Protein AF-I3WKD1-F1 (afdb_monomer)

Organism: NCBI:txid484020

Foldseek 3Di:
DDDPVVVVVVVVVVVVVVVVVVVVVCVVVVLVVVLVVLVVVLQVQLQVQLLCVVVVPDPDNSVVRSQVSQVVSQKHWPDWDDDPQKIKTWIWHQGPDPVGGIDIDIDIDGDDPPD

Secondary structure (DSSP, 8-state):
----TTHHHHHHHHHHHHHHHHHHHHHHHHHHHHHHHHHHHHHHHHHHHHHHHHHTT-SS-HHHHHHHHHHHTT-EEEEEEEETTEEEEEEEEEEEETTEEEEEEEEEE------

pLDDT: mean 75.61, std 10.07, range [43.72, 95.56]

Structure (mmCIF, N/CA/C/O backbone):
data_AF-I3WKD1-F1
#
_entry.id   AF-I3WKD1-F1
#
loop_
_atom_site.group_PDB
_atom_site.id
_atom_site.type_symbol
_atom_site.label_atom_id
_atom_site.label_alt_id
_atom_site.label_comp_id
_atom_site.label_asym_id
_atom_site.label_entity_id
_atom_site.label_seq_id
_atom_site.pdbx_PDB_ins_code
_atom_site.Cartn_x
_atom_site.Cartn_y
_atom_site.Cartn_z
_atom_site.occupancy
_atom_site.B_iso_or_equiv
_atom_site.auth_seq_id
_atom_site.auth_comp_id
_atom_site.auth_asym_id
_atom_site.auth_atom_id
_atom_site.pdbx_PDB_model_num
ATOM 1 N N . MET A 1 1 ? -36.469 12.029 49.664 1.00 43.72 1 MET A N 1
ATOM 2 C CA . MET A 1 1 ? -35.006 11.960 49.477 1.00 43.72 1 MET A CA 1
ATOM 3 C C . MET A 1 1 ? -34.733 10.705 48.665 1.00 43.72 1 MET A C 1
ATOM 5 O O . MET A 1 1 ? -34.753 9.620 49.218 1.00 43.72 1 MET A O 1
ATOM 9 N N . GLN A 1 2 ? -34.715 10.840 47.338 1.00 54.97 2 GLN A N 1
ATOM 10 C CA . GLN A 1 2 ? -34.576 9.718 46.403 1.00 54.97 2 GLN A CA 1
ATOM 11 C C . GLN A 1 2 ? -33.104 9.607 46.006 1.00 54.97 2 GLN A C 1
ATOM 13 O O . GLN A 1 2 ? -32.453 10.627 45.808 1.00 54.97 2 GLN A O 1
ATOM 18 N N . SER A 1 3 ? -32.603 8.376 45.980 1.00 52.50 3 SER A N 1
ATOM 19 C CA . SER A 1 3 ? -31.211 8.003 45.743 1.00 52.50 3 SER A CA 1
ATOM 20 C C . SER A 1 3 ? -30.616 8.648 44.488 1.00 52.50 3 SER A C 1
ATOM 22 O O . SER A 1 3 ? -30.893 8.214 43.375 1.00 52.50 3 SER A O 1
ATOM 24 N N . ASP A 1 4 ? -29.718 9.613 44.686 1.00 55.00 4 ASP A N 1
ATOM 25 C CA . ASP A 1 4 ? -28.771 10.091 43.664 1.00 55.00 4 ASP A CA 1
ATOM 26 C C . ASP A 1 4 ? -27.511 9.200 43.576 1.00 55.00 4 ASP A C 1
ATOM 28 O O . ASP A 1 4 ? -26.621 9.412 42.756 1.00 55.00 4 ASP A O 1
ATOM 32 N N . GLU A 1 5 ? -27.446 8.142 44.390 1.00 56.66 5 GLU A N 1
ATOM 33 C CA . GLU A 1 5 ? -26.268 7.275 44.549 1.00 56.66 5 GLU A CA 1
ATOM 34 C C . GLU A 1 5 ? -25.978 6.377 43.327 1.00 56.66 5 GLU A C 1
ATOM 36 O O . GLU A 1 5 ? -24.920 5.759 43.234 1.00 56.66 5 GLU A O 1
ATOM 41 N N . GLY A 1 6 ? -26.896 6.343 42.354 1.00 55.88 6 GLY A N 1
ATOM 42 C CA . GLY A 1 6 ? -26.707 5.688 41.055 1.00 55.88 6 GLY A CA 1
ATOM 43 C C . GLY A 1 6 ? -26.482 6.643 39.875 1.00 55.88 6 GLY A C 1
ATOM 44 O O . GLY A 1 6 ? -26.042 6.197 38.819 1.00 55.88 6 GLY A O 1
ATOM 45 N N . SER A 1 7 ? -26.769 7.943 40.017 1.00 60.59 7 SER A N 1
ATOM 46 C CA . SER A 1 7 ? -26.741 8.901 38.897 1.00 60.59 7 SER A CA 1
ATOM 47 C C . SER A 1 7 ? -25.308 9.232 38.472 1.00 60.59 7 SER A C 1
ATOM 49 O O . SER A 1 7 ? -24.965 9.168 37.289 1.00 60.59 7 SER A O 1
ATOM 51 N N . GLY A 1 8 ? -24.429 9.483 39.449 1.00 67.00 8 GLY A N 1
ATOM 52 C CA . GLY A 1 8 ? -23.020 9.792 39.190 1.00 67.00 8 GLY A CA 1
ATOM 53 C C . GLY A 1 8 ? -22.254 8.630 38.552 1.00 67.00 8 GLY A C 1
ATOM 54 O O . GLY A 1 8 ? -21.482 8.828 37.616 1.00 67.00 8 GLY A O 1
ATOM 55 N N . THR A 1 9 ? -22.501 7.398 38.999 1.00 78.06 9 THR A N 1
ATOM 56 C CA . THR A 1 9 ? -21.873 6.191 38.443 1.00 78.06 9 THR A CA 1
ATOM 57 C C . THR A 1 9 ? -22.408 5.853 37.055 1.00 78.06 9 THR A C 1
ATOM 59 O O . THR A 1 9 ? -21.607 5.570 36.167 1.00 78.06 9 THR A O 1
ATOM 62 N N . MET A 1 10 ? -23.721 5.955 36.822 1.00 81.38 10 MET A N 1
ATOM 63 C CA . MET A 1 10 ? -24.311 5.786 35.484 1.00 81.38 10 MET A CA 1
ATOM 64 C C . MET A 1 10 ? -23.751 6.809 34.487 1.00 81.38 10 MET A C 1
ATOM 66 O O . MET A 1 10 ? -23.362 6.435 33.380 1.00 81.38 10 MET A O 1
ATOM 70 N N . ALA A 1 11 ? -23.642 8.081 34.887 1.00 83.81 11 ALA A N 1
ATOM 71 C CA . ALA A 1 11 ? -23.069 9.134 34.052 1.00 83.81 11 ALA A CA 1
ATOM 72 C C . ALA A 1 11 ? -21.591 8.863 33.720 1.00 83.81 11 ALA A C 1
ATOM 74 O O . ALA A 1 11 ? -21.192 8.959 32.559 1.00 83.81 11 ALA A O 1
ATOM 75 N N . CYS A 1 12 ? -20.789 8.448 34.706 1.00 87.12 12 CYS A N 1
ATOM 76 C CA . CYS A 1 12 ? -19.396 8.056 34.485 1.00 87.12 12 CYS A CA 1
ATOM 77 C C . CYS A 1 12 ? -19.273 6.872 33.518 1.00 87.12 12 CYS A C 1
ATOM 79 O O . CYS A 1 12 ? -18.476 6.927 32.583 1.00 87.12 12 CYS A O 1
ATOM 81 N N . VAL A 1 13 ? -20.078 5.819 33.698 1.00 90.69 13 VAL A N 1
ATOM 82 C CA . VAL A 1 13 ? -20.073 4.652 32.801 1.00 90.69 13 VAL A CA 1
ATOM 83 C C . VAL A 1 13 ? -20.454 5.063 31.380 1.00 90.69 13 VAL A C 1
ATOM 85 O O . VAL A 1 13 ? -19.798 4.641 30.429 1.00 90.69 13 VAL A O 1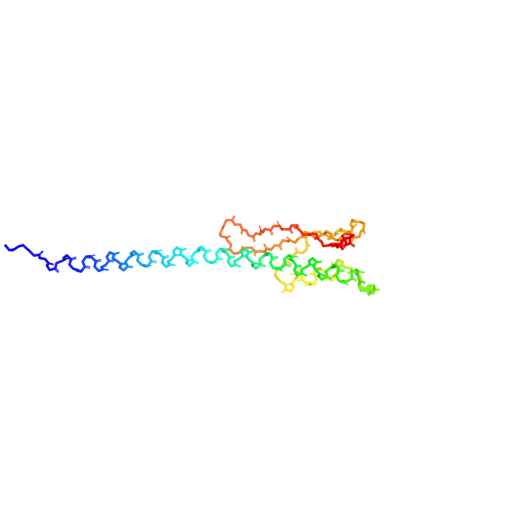
ATOM 88 N N . MET A 1 14 ? -21.458 5.929 31.219 1.00 90.00 14 MET A N 1
ATOM 89 C CA . MET A 1 14 ? -21.889 6.405 29.906 1.00 90.00 14 MET A CA 1
ATOM 90 C C . MET A 1 14 ? -20.802 7.235 29.207 1.00 90.00 14 MET A C 1
ATOM 92 O O . MET A 1 14 ? -20.560 7.044 28.016 1.00 90.00 14 MET A O 1
ATOM 96 N N . LEU A 1 15 ? -20.101 8.105 29.941 1.00 93.19 15 LEU A N 1
ATOM 97 C CA . LEU A 1 15 ? -18.979 8.885 29.411 1.00 93.19 15 LEU A CA 1
ATOM 98 C C . LEU A 1 15 ? -17.797 7.998 29.009 1.00 93.19 15 LEU A C 1
ATOM 100 O O . LEU A 1 15 ? -17.231 8.195 27.935 1.00 93.19 15 LEU A O 1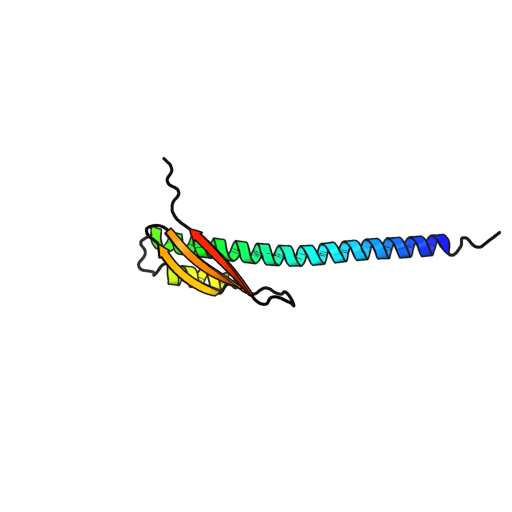
ATOM 104 N N . ILE A 1 16 ? -17.447 7.003 29.828 1.00 94.19 16 ILE A N 1
ATOM 105 C CA . ILE A 1 16 ? -16.385 6.041 29.504 1.00 94.19 16 ILE A CA 1
ATOM 106 C C . ILE A 1 16 ? -16.767 5.237 28.258 1.00 94.19 16 ILE A C 1
ATOM 108 O O . ILE A 1 16 ? -15.943 5.081 27.360 1.00 94.19 16 ILE A O 1
ATOM 112 N N . ALA A 1 17 ? -18.015 4.771 28.165 1.00 92.94 17 ALA A N 1
ATOM 113 C CA . ALA A 1 17 ? -18.509 4.047 26.998 1.00 92.94 17 ALA A CA 1
ATOM 114 C C . ALA A 1 17 ? -18.468 4.912 25.726 1.00 92.94 17 ALA A C 1
ATOM 116 O O . ALA A 1 17 ? -18.019 4.442 24.682 1.00 92.94 17 ALA A O 1
ATOM 117 N N . LEU A 1 18 ? -18.865 6.186 25.816 1.00 95.56 18 LEU A N 1
ATOM 118 C CA . LEU A 1 18 ? -18.762 7.157 24.722 1.00 95.56 18 LEU A CA 1
ATOM 119 C C . LEU A 1 18 ? -17.309 7.396 24.299 1.00 95.56 18 LEU A C 1
ATOM 121 O O . LEU A 1 18 ? -17.001 7.335 23.111 1.00 95.56 18 LEU A O 1
ATOM 125 N N . ALA A 1 19 ? -16.407 7.629 25.253 1.00 95.19 19 ALA A N 1
ATOM 126 C CA . ALA A 1 19 ? -14.989 7.827 24.970 1.00 95.19 19 ALA A CA 1
ATOM 127 C C . ALA A 1 19 ? -14.368 6.583 24.315 1.00 95.19 19 ALA A C 1
ATOM 129 O O . ALA A 1 19 ? -13.668 6.700 23.310 1.00 95.19 19 ALA A O 1
ATOM 130 N N . ALA A 1 20 ? -14.674 5.388 24.827 1.00 94.25 20 ALA A N 1
ATOM 131 C CA . ALA A 1 20 ? -14.227 4.126 24.248 1.00 94.25 20 ALA A CA 1
ATOM 132 C C . ALA A 1 20 ? -14.770 3.925 22.825 1.00 94.25 20 ALA A C 1
ATOM 134 O O . ALA A 1 20 ? -14.014 3.537 21.934 1.00 94.25 20 ALA A O 1
ATOM 135 N N . ALA A 1 21 ? -16.046 4.244 22.584 1.00 94.38 21 ALA A N 1
ATOM 136 C CA . ALA A 1 21 ? -16.646 4.185 21.255 1.00 94.38 21 ALA A CA 1
ATOM 137 C C . ALA A 1 21 ? -15.949 5.147 20.280 1.00 94.38 21 ALA A C 1
ATOM 139 O O . ALA A 1 21 ? -15.582 4.744 19.177 1.00 94.38 21 ALA A O 1
ATOM 140 N N . LEU A 1 22 ? -15.684 6.389 20.695 1.00 94.19 22 LEU A N 1
ATOM 141 C CA . LEU A 1 22 ? -14.952 7.359 19.879 1.00 94.19 22 LEU A CA 1
ATOM 142 C C . LEU A 1 22 ? -13.536 6.866 19.554 1.00 94.19 22 LEU A C 1
ATOM 144 O O . LEU A 1 22 ? -13.156 6.851 18.384 1.00 94.19 22 LEU A O 1
ATOM 148 N N . ILE A 1 23 ? -12.782 6.377 20.541 1.00 92.31 23 ILE A N 1
ATOM 149 C CA . ILE A 1 23 ? -11.436 5.825 20.319 1.00 92.31 23 ILE A CA 1
ATOM 150 C C . ILE A 1 23 ? -11.488 4.649 19.338 1.00 92.31 23 ILE A C 1
ATOM 152 O O . ILE A 1 23 ? -10.692 4.600 18.402 1.00 92.31 23 ILE A O 1
ATOM 156 N N . ALA A 1 24 ? -12.448 3.735 19.497 1.00 88.69 24 ALA A N 1
ATOM 157 C CA . ALA A 1 24 ? -12.620 2.599 18.597 1.00 88.69 24 ALA A CA 1
ATOM 158 C C . ALA A 1 24 ? -12.936 3.043 17.159 1.00 88.69 24 ALA A C 1
ATOM 160 O O . ALA A 1 24 ? -12.365 2.501 16.209 1.00 88.69 24 ALA A O 1
ATOM 161 N N . THR A 1 25 ? -13.790 4.057 16.975 1.00 89.56 25 THR A N 1
ATOM 162 C CA . THR A 1 25 ? -14.088 4.601 15.639 1.00 89.56 25 THR A CA 1
ATOM 163 C C . THR A 1 25 ? -12.859 5.240 14.997 1.00 89.56 25 THR A C 1
ATOM 165 O O . THR A 1 25 ? -12.545 4.931 13.849 1.00 89.56 25 THR A O 1
ATOM 168 N N . VAL A 1 26 ? -12.107 6.055 15.743 1.00 89.62 26 VAL A N 1
ATOM 169 C CA . VAL A 1 26 ? -10.876 6.692 15.255 1.00 89.62 26 VAL A CA 1
ATOM 170 C C . VAL A 1 26 ? -9.816 5.646 14.925 1.00 89.62 26 VAL A C 1
ATOM 172 O O . VAL A 1 26 ? -9.190 5.739 13.875 1.00 89.62 26 VAL A O 1
ATOM 175 N N . ALA A 1 27 ? -9.644 4.618 15.758 1.00 84.06 27 ALA A N 1
ATOM 176 C CA . ALA A 1 27 ? -8.711 3.524 15.495 1.00 84.06 27 ALA A CA 1
ATOM 177 C C . ALA A 1 27 ? -9.093 2.735 14.232 1.00 84.06 27 ALA A C 1
ATOM 179 O O . ALA A 1 27 ? -8.229 2.407 13.421 1.00 84.06 27 ALA A O 1
ATOM 180 N N . SER A 1 28 ? -10.389 2.487 14.027 1.00 79.88 28 SER A N 1
ATOM 181 C CA . SER A 1 28 ? -10.904 1.780 12.848 1.00 79.88 28 SER A CA 1
ATOM 182 C C . SER A 1 28 ? -10.680 2.583 11.562 1.00 79.88 28 SER A C 1
ATOM 184 O O . SER A 1 28 ? -10.155 2.062 10.576 1.00 79.88 28 SER A O 1
ATOM 186 N N . VAL A 1 29 ? -11.026 3.875 11.580 1.00 82.06 29 VAL A N 1
ATOM 187 C CA . VAL A 1 29 ? -10.806 4.786 10.447 1.00 82.06 29 VAL A CA 1
ATOM 188 C C . VAL A 1 29 ? -9.310 4.987 10.202 1.00 82.06 29 VAL A C 1
ATOM 190 O O . VAL A 1 29 ? -8.863 4.939 9.059 1.00 82.06 29 VAL A O 1
ATOM 193 N N . GLY A 1 30 ? -8.524 5.137 11.268 1.00 77.50 30 GLY A N 1
ATOM 194 C CA . GLY A 1 30 ? -7.071 5.246 11.218 1.00 77.50 30 GLY A CA 1
ATOM 195 C C . GLY A 1 30 ? -6.438 4.032 10.546 1.00 77.50 30 GLY A C 1
ATOM 196 O O . GLY A 1 30 ? -5.703 4.193 9.579 1.00 77.50 30 GLY A O 1
ATOM 197 N N . GLY A 1 31 ? -6.788 2.814 10.966 1.00 76.62 31 GLY A N 1
ATOM 198 C CA . GLY A 1 31 ? -6.296 1.582 10.341 1.00 76.62 31 GLY A CA 1
ATOM 199 C C . GLY A 1 31 ? -6.605 1.507 8.841 1.00 76.62 31 GLY A C 1
ATOM 200 O O . GLY A 1 31 ? -5.732 1.159 8.043 1.00 76.62 31 GLY A O 1
ATOM 201 N N . ALA A 1 32 ? -7.812 1.914 8.436 1.00 72.81 32 ALA A N 1
ATOM 202 C CA . ALA A 1 32 ? -8.200 1.964 7.027 1.00 72.81 32 ALA A CA 1
ATOM 203 C C . ALA A 1 32 ? -7.408 3.019 6.230 1.00 72.81 32 ALA A C 1
ATOM 205 O O . ALA A 1 32 ? -6.977 2.753 5.104 1.00 72.81 32 ALA A O 1
ATOM 206 N N . LEU A 1 33 ? -7.184 4.203 6.810 1.00 76.12 33 LEU A N 1
ATOM 207 C CA . LEU A 1 33 ? -6.402 5.274 6.189 1.00 76.12 33 LEU A CA 1
ATOM 208 C C . LEU A 1 33 ? -4.921 4.908 6.067 1.00 76.12 33 LEU A C 1
ATOM 210 O O . LEU A 1 33 ? -4.338 5.152 5.014 1.00 76.12 33 LEU A O 1
ATOM 214 N N . LEU A 1 34 ? -4.334 4.270 7.085 1.00 76.69 34 LEU A N 1
ATOM 215 C CA . LEU A 1 34 ? -2.956 3.775 7.030 1.00 76.69 34 LEU A CA 1
ATOM 216 C C . LEU A 1 34 ? -2.775 2.701 5.947 1.00 76.69 34 LEU A C 1
ATOM 218 O O . LEU A 1 34 ? -1.759 2.690 5.256 1.00 76.69 34 LEU A O 1
ATOM 222 N N . CYS A 1 35 ? -3.757 1.817 5.754 1.00 69.69 35 CYS A N 1
ATOM 223 C CA . CYS A 1 35 ? -3.706 0.839 4.664 1.00 69.69 35 CYS A CA 1
ATOM 224 C C . CYS A 1 35 ? -3.754 1.521 3.290 1.00 69.69 35 CYS A C 1
ATOM 226 O O . CYS A 1 35 ? -2.987 1.173 2.394 1.00 69.69 35 CYS A O 1
ATOM 228 N N . ARG A 1 36 ? -4.625 2.526 3.124 1.00 70.88 36 ARG A N 1
ATOM 229 C CA . ARG A 1 36 ? -4.712 3.288 1.870 1.00 70.88 36 ARG A CA 1
ATOM 230 C C . ARG A 1 36 ? -3.460 4.109 1.589 1.00 70.88 36 ARG A C 1
ATOM 232 O O . ARG A 1 36 ? -3.027 4.147 0.440 1.00 70.88 36 ARG A O 1
ATOM 239 N N . SER A 1 37 ? -2.886 4.758 2.601 1.00 73.88 37 SER A N 1
ATOM 240 C CA . SER A 1 37 ? -1.672 5.555 2.420 1.00 73.88 37 SER A CA 1
ATOM 241 C C . SER A 1 37 ? -0.488 4.674 2.035 1.00 73.88 37 SER A C 1
ATOM 243 O O . SER A 1 37 ? 0.221 5.017 1.096 1.00 73.88 37 SER A O 1
ATOM 245 N N . ARG A 1 38 ? -0.339 3.495 2.656 1.00 75.00 38 ARG A N 1
ATOM 246 C CA . ARG A 1 38 ? 0.680 2.510 2.261 1.00 75.00 38 ARG A CA 1
ATOM 247 C C . ARG A 1 38 ? 0.525 2.064 0.813 1.00 75.00 38 ARG A C 1
ATOM 249 O O . ARG A 1 38 ? 1.508 2.069 0.083 1.00 75.00 38 ARG A O 1
ATOM 256 N N . ALA A 1 39 ? -0.697 1.745 0.383 1.00 69.88 39 ALA A N 1
ATOM 257 C CA . ALA A 1 39 ? -0.945 1.345 -1.000 1.00 69.88 39 ALA A CA 1
ATOM 258 C C . ALA A 1 39 ? -0.586 2.450 -2.005 1.00 69.88 39 ALA A C 1
ATOM 260 O O . ALA A 1 39 ? 0.023 2.173 -3.037 1.00 69.88 39 ALA A O 1
ATOM 261 N N . ARG A 1 40 ? -0.906 3.706 -1.668 1.00 72.56 40 ARG A N 1
ATOM 262 C CA . ARG A 1 40 ? -0.549 4.874 -2.479 1.00 72.56 40 ARG A CA 1
ATOM 263 C C . ARG A 1 40 ? 0.970 5.053 -2.566 1.00 72.56 40 ARG A C 1
ATOM 265 O O . ARG A 1 40 ? 1.510 5.130 -3.663 1.00 72.56 40 ARG A O 1
ATOM 272 N N . SER A 1 41 ? 1.659 5.050 -1.424 1.00 77.56 41 SER A N 1
ATOM 273 C CA . SER A 1 41 ? 3.116 5.206 -1.364 1.00 77.56 41 SER A CA 1
ATOM 274 C C . SER A 1 41 ? 3.857 4.092 -2.109 1.00 77.56 41 SER A C 1
ATOM 276 O O . SER A 1 41 ? 4.828 4.376 -2.805 1.00 77.56 41 SER A O 1
ATOM 278 N N . ALA A 1 42 ? 3.373 2.848 -2.027 1.00 73.94 42 ALA A N 1
ATOM 279 C CA . ALA A 1 42 ? 3.920 1.710 -2.764 1.00 73.94 42 ALA A CA 1
ATOM 280 C C . ALA A 1 42 ? 3.802 1.889 -4.287 1.00 73.94 42 ALA A C 1
ATOM 282 O O . ALA A 1 42 ? 4.755 1.635 -5.032 1.00 73.94 42 ALA A O 1
ATOM 283 N N . ALA A 1 43 ? 2.641 2.356 -4.757 1.00 72.62 43 ALA A N 1
ATOM 284 C CA . ALA A 1 43 ? 2.408 2.622 -6.172 1.00 72.62 43 ALA A CA 1
ATOM 285 C C . ALA A 1 43 ? 3.305 3.745 -6.705 1.00 72.62 43 ALA A C 1
ATOM 287 O O . ALA A 1 43 ? 3.892 3.603 -7.779 1.00 72.62 43 ALA A O 1
ATOM 288 N N . ASP A 1 44 ? 3.464 4.822 -5.938 1.00 77.69 44 ASP A N 1
ATOM 289 C CA . ASP A 1 44 ? 4.284 5.964 -6.340 1.00 77.69 44 ASP A CA 1
ATOM 290 C C . ASP A 1 44 ? 5.787 5.612 -6.346 1.00 77.69 44 ASP A C 1
ATOM 292 O O . ASP A 1 44 ? 6.491 5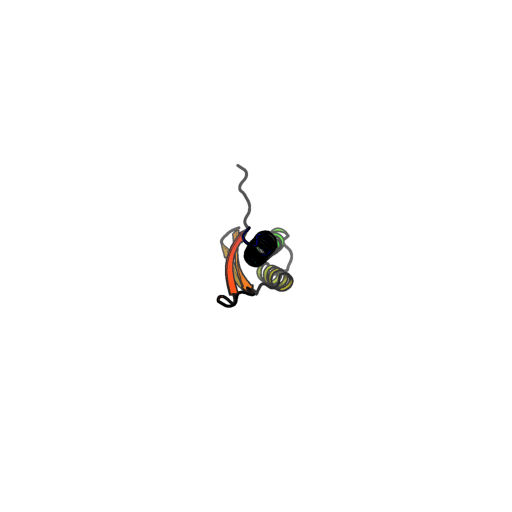.945 -7.301 1.00 77.69 44 ASP A O 1
ATOM 296 N N . ALA A 1 45 ? 6.276 4.848 -5.360 1.00 76.62 45 ALA A N 1
ATOM 297 C CA . ALA A 1 45 ? 7.657 4.348 -5.333 1.00 76.62 45 ALA A CA 1
ATOM 298 C C . ALA A 1 45 ? 7.961 3.398 -6.507 1.00 76.62 45 ALA A C 1
ATOM 300 O O . ALA A 1 45 ? 9.036 3.451 -7.116 1.00 76.62 45 ALA A O 1
ATOM 301 N N . THR A 1 46 ? 6.993 2.554 -6.870 1.00 73.88 46 THR A N 1
ATOM 302 C CA . THR A 1 46 ? 7.113 1.656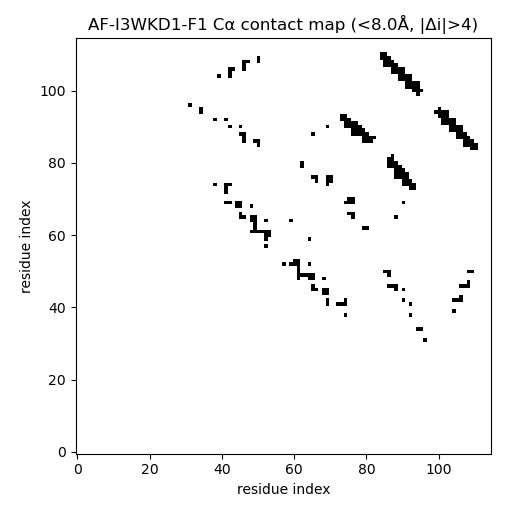 -8.025 1.00 73.88 46 THR A CA 1
ATOM 303 C C . THR A 1 46 ? 7.180 2.432 -9.341 1.00 73.88 46 THR A C 1
ATOM 305 O O . THR A 1 46 ? 8.015 2.135 -10.194 1.00 73.88 46 THR A O 1
ATOM 308 N N . ALA A 1 47 ? 6.336 3.452 -9.511 1.00 73.00 47 ALA A N 1
ATOM 309 C CA . ALA A 1 47 ? 6.336 4.277 -10.717 1.00 73.00 47 ALA A CA 1
ATOM 310 C C . ALA A 1 47 ? 7.642 5.079 -10.862 1.00 73.00 47 ALA A C 1
ATOM 312 O O . ALA A 1 47 ? 8.236 5.102 -11.939 1.00 73.00 47 ALA A O 1
ATOM 313 N N . LEU A 1 48 ? 8.133 5.673 -9.769 1.00 75.62 48 LEU A N 1
ATOM 314 C CA . LEU A 1 48 ? 9.382 6.444 -9.750 1.00 75.62 48 LEU A CA 1
ATOM 315 C C . LEU A 1 48 ? 10.621 5.584 -10.024 1.00 75.62 48 LEU A C 1
ATOM 317 O O . LEU A 1 48 ? 11.511 6.018 -10.749 1.00 75.62 48 LEU A O 1
ATOM 321 N N . SER A 1 49 ? 10.688 4.372 -9.469 1.00 75.38 49 SER A N 1
ATOM 322 C CA . SER A 1 49 ? 11.811 3.447 -9.699 1.00 75.38 49 SER A CA 1
ATOM 323 C C . SER A 1 49 ? 11.840 2.887 -11.123 1.00 75.38 49 SER A C 1
ATOM 325 O O . SER A 1 49 ? 12.913 2.742 -11.707 1.00 75.38 49 SER A O 1
ATOM 327 N N . ALA A 1 50 ? 10.673 2.610 -11.712 1.00 71.38 50 ALA A N 1
ATOM 328 C CA . ALA A 1 50 ? 10.579 2.224 -13.117 1.00 71.38 50 ALA A CA 1
ATOM 329 C C . ALA A 1 50 ? 11.009 3.379 -14.036 1.00 71.38 50 ALA A C 1
ATOM 331 O O . ALA A 1 50 ? 11.799 3.172 -14.958 1.00 71.38 50 ALA A O 1
ATOM 332 N N . ALA A 1 51 ? 10.548 4.603 -13.749 1.00 72.94 51 ALA A N 1
ATOM 333 C CA . ALA A 1 51 ? 10.946 5.798 -14.488 1.00 72.94 51 ALA A CA 1
ATOM 334 C C . ALA A 1 51 ? 12.454 6.058 -14.375 1.00 72.94 51 ALA A C 1
ATOM 336 O O . ALA A 1 51 ? 13.124 6.230 -15.389 1.00 72.94 51 ALA A O 1
ATOM 337 N N . SER A 1 52 ? 13.027 6.028 -13.171 1.00 77.81 52 SER A N 1
ATOM 338 C CA . SER A 1 52 ? 14.462 6.274 -12.986 1.00 77.81 52 SER A CA 1
ATOM 339 C C . SER A 1 52 ? 15.335 5.233 -13.691 1.00 77.81 52 SER A C 1
ATOM 341 O O . SER A 1 52 ? 16.385 5.582 -14.230 1.00 77.81 52 SER A O 1
ATOM 343 N N . ALA A 1 53 ? 14.896 3.973 -13.764 1.00 78.56 53 ALA A N 1
ATOM 344 C CA . ALA A 1 53 ? 15.581 2.935 -14.530 1.00 78.56 53 ALA A CA 1
ATOM 345 C C . ALA A 1 53 ? 15.601 3.232 -16.038 1.00 78.56 53 ALA A C 1
ATOM 347 O O . ALA A 1 53 ? 16.636 3.058 -16.674 1.00 78.56 53 ALA A O 1
ATOM 348 N N . TYR A 1 54 ? 14.496 3.735 -16.592 1.00 76.44 54 TYR A N 1
ATOM 349 C CA . TYR A 1 54 ? 14.420 4.137 -17.998 1.00 76.44 54 TYR A CA 1
ATOM 350 C C . TYR A 1 54 ? 15.317 5.344 -18.301 1.00 76.44 54 TYR A C 1
ATOM 352 O O . TYR A 1 54 ? 16.116 5.304 -19.233 1.00 76.44 54 TYR A O 1
ATOM 360 N N . TRP A 1 55 ? 15.266 6.383 -17.460 1.00 76.69 55 TRP A N 1
ATOM 361 C CA . TRP A 1 55 ? 16.038 7.617 -17.657 1.00 76.69 55 TRP A CA 1
ATOM 362 C C . TRP A 1 55 ? 17.532 7.476 -17.352 1.00 76.69 55 TRP A C 1
ATOM 364 O O . TRP A 1 55 ? 18.350 8.180 -17.939 1.00 76.69 55 TRP A O 1
ATOM 374 N N . SER A 1 56 ? 17.916 6.565 -16.455 1.00 79.00 56 SER A N 1
ATOM 375 C CA . SER A 1 56 ? 19.330 6.308 -16.144 1.00 79.00 56 SER A CA 1
ATOM 376 C C . SER A 1 56 ? 20.080 5.593 -17.272 1.00 79.00 56 SER A C 1
ATOM 378 O O . SER A 1 56 ? 21.300 5.460 -17.188 1.00 79.00 56 SER A O 1
ATOM 380 N N . GLY A 1 57 ? 19.381 5.133 -18.321 1.00 66.44 57 GLY A N 1
ATOM 381 C CA . GLY A 1 57 ? 19.994 4.490 -19.487 1.00 66.44 57 GLY A CA 1
ATOM 382 C C . GLY A 1 57 ? 20.741 3.192 -19.157 1.00 66.44 57 GLY A C 1
ATOM 383 O O . GLY A 1 57 ? 21.556 2.725 -19.953 1.00 66.44 57 GLY A O 1
ATOM 384 N N . GLY A 1 58 ? 20.513 2.622 -17.970 1.00 66.81 58 GLY A N 1
ATOM 385 C CA . GLY A 1 58 ? 21.151 1.386 -17.536 1.00 66.81 58 GLY A CA 1
ATOM 386 C C . GLY A 1 58 ? 20.637 0.178 -18.321 1.00 66.81 58 GLY A C 1
ATOM 387 O O . GLY A 1 58 ? 19.487 0.137 -18.740 1.00 66.81 58 GLY A O 1
ATOM 388 N N . ALA A 1 59 ? 21.459 -0.869 -18.451 1.00 60.44 59 ALA A N 1
ATOM 389 C CA . ALA A 1 59 ? 21.123 -2.117 -19.158 1.00 60.44 59 ALA A CA 1
ATOM 390 C C . ALA A 1 59 ? 19.993 -2.957 -18.506 1.00 60.44 59 ALA A C 1
ATOM 392 O O . ALA A 1 59 ? 19.783 -4.113 -18.867 1.00 60.44 59 ALA A O 1
ATOM 393 N N . SER A 1 60 ? 19.303 -2.411 -17.503 1.00 70.12 60 SER A N 1
ATOM 394 C CA . SER A 1 60 ? 18.234 -3.087 -16.770 1.00 70.12 60 SER A CA 1
ATOM 395 C C . SER A 1 60 ? 16.884 -2.720 -17.373 1.00 70.12 60 SER A C 1
ATOM 397 O O . SER A 1 60 ? 16.571 -1.542 -17.492 1.00 70.12 60 SER A O 1
ATOM 399 N N . ASP A 1 61 ? 16.063 -3.723 -17.687 1.00 80.19 61 ASP A N 1
ATOM 400 C CA . ASP A 1 61 ? 14.680 -3.507 -18.122 1.00 80.19 61 ASP A CA 1
ATOM 401 C C . ASP A 1 61 ? 13.905 -2.687 -17.059 1.00 80.19 61 ASP A C 1
ATOM 403 O O . ASP A 1 61 ? 13.822 -3.125 -15.900 1.00 80.19 61 ASP A O 1
ATOM 407 N N . PRO A 1 62 ? 13.334 -1.515 -17.409 1.00 75.44 62 PRO A N 1
ATOM 408 C CA . PRO A 1 62 ? 12.604 -0.658 -16.472 1.00 75.44 62 PRO A CA 1
ATOM 409 C C . PRO A 1 62 ? 11.438 -1.387 -15.795 1.00 75.44 62 PRO A C 1
ATOM 411 O O . PRO A 1 62 ? 11.177 -1.180 -14.607 1.00 75.44 62 PRO A O 1
ATOM 414 N N . CYS A 1 63 ? 10.785 -2.318 -16.497 1.00 80.25 63 CYS A N 1
ATOM 415 C CA . CYS A 1 63 ? 9.700 -3.111 -15.928 1.00 80.25 63 CYS A CA 1
ATOM 416 C C . CYS A 1 63 ? 10.194 -4.133 -14.895 1.00 80.25 63 CYS A C 1
ATOM 418 O O . CYS A 1 63 ? 9.482 -4.443 -13.935 1.00 80.25 63 CYS A O 1
ATOM 420 N N . ALA A 1 64 ? 11.418 -4.645 -15.040 1.00 83.06 64 ALA A N 1
ATOM 421 C CA . ALA A 1 64 ? 12.028 -5.534 -14.055 1.00 83.06 64 ALA A CA 1
ATOM 422 C C . ALA A 1 64 ? 12.451 -4.785 -12.780 1.00 83.06 64 ALA A C 1
ATOM 424 O O . ALA A 1 64 ? 12.388 -5.356 -11.687 1.00 83.06 64 ALA A O 1
ATOM 425 N N . VAL A 1 65 ? 12.865 -3.519 -12.903 1.00 83.56 65 VAL A N 1
ATOM 426 C CA . VAL A 1 65 ? 13.165 -2.650 -11.753 1.00 83.56 65 VAL A CA 1
ATOM 427 C C . VAL A 1 65 ? 11.883 -2.270 -11.019 1.00 83.56 65 VAL A C 1
ATOM 429 O O . VAL A 1 65 ? 11.796 -2.491 -9.813 1.00 83.56 65 VAL A O 1
ATOM 432 N N . GLY A 1 66 ? 10.852 -1.826 -11.746 1.00 80.62 66 GLY A N 1
ATOM 433 C CA . GLY A 1 66 ? 9.538 -1.548 -11.163 1.00 80.62 66 GLY A CA 1
ATOM 434 C C . GLY A 1 66 ? 8.950 -2.766 -10.444 1.00 80.62 66 GLY A C 1
ATOM 435 O O . GLY A 1 66 ? 8.417 -2.650 -9.348 1.00 80.62 66 GLY A O 1
ATOM 436 N N . ARG A 1 67 ? 9.119 -3.978 -10.990 1.00 82.50 67 ARG A N 1
ATOM 437 C CA . ARG A 1 67 ? 8.647 -5.208 -10.330 1.00 82.50 67 ARG A CA 1
ATOM 438 C C . ARG A 1 67 ? 9.342 -5.477 -8.996 1.00 82.50 67 ARG A C 1
ATOM 440 O O . ARG A 1 67 ? 8.685 -5.926 -8.061 1.00 82.50 67 ARG A O 1
ATOM 447 N N . ARG A 1 68 ? 10.651 -5.223 -8.910 1.00 83.12 68 ARG A N 1
ATOM 448 C CA . ARG A 1 68 ? 11.408 -5.351 -7.655 1.00 83.12 68 ARG A CA 1
ATOM 449 C C . ARG A 1 68 ? 10.946 -4.322 -6.630 1.00 83.12 68 ARG A C 1
ATOM 451 O O . ARG A 1 68 ? 10.638 -4.707 -5.510 1.00 83.12 68 ARG A O 1
ATOM 458 N N . ALA A 1 69 ? 10.792 -3.066 -7.041 1.00 82.31 69 ALA A N 1
ATOM 459 C CA . ALA A 1 69 ? 10.285 -2.013 -6.166 1.00 82.31 69 ALA A CA 1
ATOM 460 C C . ALA A 1 69 ? 8.852 -2.286 -5.683 1.00 82.31 69 ALA A C 1
ATOM 462 O O . ALA A 1 69 ? 8.542 -2.040 -4.519 1.00 82.31 69 ALA A O 1
ATOM 463 N N . ALA A 1 70 ? 7.991 -2.849 -6.538 1.00 81.56 70 ALA A N 1
ATOM 464 C CA . ALA A 1 70 ? 6.660 -3.292 -6.135 1.00 81.56 70 ALA A CA 1
ATOM 465 C C . ALA A 1 70 ? 6.759 -4.355 -5.034 1.00 81.56 70 ALA A C 1
ATOM 467 O O . ALA A 1 70 ? 6.168 -4.186 -3.971 1.00 81.56 70 ALA A O 1
ATOM 468 N N . ALA A 1 71 ? 7.564 -5.400 -5.254 1.00 82.25 71 ALA A N 1
ATOM 469 C CA . ALA A 1 71 ? 7.735 -6.487 -4.294 1.00 82.25 71 ALA A CA 1
ATOM 470 C C . ALA A 1 71 ? 8.308 -6.011 -2.946 1.00 82.25 71 ALA A C 1
ATOM 472 O O . ALA A 1 71 ? 7.878 -6.491 -1.903 1.00 82.25 71 ALA A O 1
ATOM 473 N N . GLU A 1 72 ? 9.230 -5.045 -2.956 1.00 84.38 72 GLU A N 1
ATOM 474 C CA . GLU A 1 72 ? 9.771 -4.415 -1.741 1.00 84.38 72 GLU A CA 1
ATOM 475 C C . GLU A 1 72 ? 8.719 -3.619 -0.952 1.00 84.38 72 GLU A C 1
ATOM 477 O O . GLU A 1 72 ? 8.864 -3.440 0.255 1.00 84.38 72 GLU A O 1
ATOM 482 N N . ASN A 1 73 ? 7.651 -3.163 -1.612 1.00 77.88 73 ASN A N 1
ATOM 483 C CA . ASN A 1 73 ? 6.557 -2.402 -1.007 1.00 77.88 73 ASN A CA 1
ATOM 484 C C . ASN A 1 73 ? 5.283 -3.244 -0.797 1.00 77.88 73 ASN A C 1
ATOM 486 O O . ASN A 1 73 ? 4.181 -2.692 -0.751 1.00 77.88 73 ASN A O 1
ATOM 490 N N . ASP A 1 74 ? 5.419 -4.573 -0.709 1.00 81.06 74 ASP A N 1
ATOM 491 C CA . ASP A 1 74 ? 4.306 -5.529 -0.603 1.00 81.06 74 ASP A CA 1
ATOM 492 C C . ASP A 1 74 ? 3.282 -5.420 -1.751 1.00 81.06 74 ASP A C 1
ATOM 494 O O . ASP A 1 74 ? 2.144 -5.860 -1.628 1.00 81.06 74 ASP A O 1
ATOM 498 N N . ALA A 1 75 ? 3.666 -4.854 -2.894 1.00 78.75 75 ALA A N 1
ATOM 499 C CA . ALA A 1 75 ? 2.824 -4.690 -4.071 1.00 78.75 75 ALA A CA 1
ATOM 500 C C . ALA A 1 75 ? 3.196 -5.699 -5.172 1.00 78.75 75 ALA A C 1
ATOM 502 O O . ALA A 1 75 ? 4.341 -6.127 -5.314 1.00 78.75 75 ALA A O 1
ATOM 503 N N . GLN A 1 76 ? 2.228 -6.074 -6.004 1.00 82.56 76 GLN A N 1
ATOM 504 C CA . GLN A 1 76 ? 2.452 -6.880 -7.203 1.00 82.56 76 GLN A CA 1
ATOM 505 C C . GLN A 1 76 ? 2.286 -6.027 -8.452 1.00 82.56 76 GLN A C 1
ATOM 507 O O . GLN A 1 76 ? 1.272 -5.365 -8.634 1.00 82.56 76 GLN A O 1
ATOM 512 N N . LEU A 1 77 ? 3.272 -6.063 -9.343 1.00 82.00 77 LEU A N 1
ATOM 513 C CA . LEU A 1 77 ? 3.166 -5.433 -10.654 1.00 82.00 77 LEU A CA 1
ATOM 514 C C . LEU A 1 77 ? 2.274 -6.292 -11.564 1.00 82.00 77 LEU A C 1
ATOM 516 O O . LEU A 1 77 ? 2.658 -7.403 -11.926 1.00 82.00 77 LEU A O 1
ATOM 520 N N . GLU A 1 78 ? 1.099 -5.782 -11.930 1.00 85.06 78 GLU A N 1
ATOM 521 C CA . GLU A 1 78 ? 0.159 -6.459 -12.836 1.00 85.06 78 GLU A CA 1
ATOM 522 C C . GLU A 1 78 ? 0.471 -6.164 -14.301 1.00 85.06 78 GLU A C 1
ATOM 524 O O . GLU A 1 78 ? 0.417 -7.054 -15.147 1.00 85.06 78 GLU A O 1
ATOM 529 N N . SER A 1 79 ? 0.819 -4.914 -14.608 1.00 82.00 79 SER A N 1
ATOM 530 C CA . SER A 1 79 ? 1.207 -4.509 -15.955 1.00 82.00 79 SER A CA 1
ATOM 531 C C . SER A 1 79 ? 2.238 -3.389 -15.924 1.00 82.00 79 SER A C 1
ATOM 533 O O . SER A 1 79 ? 2.27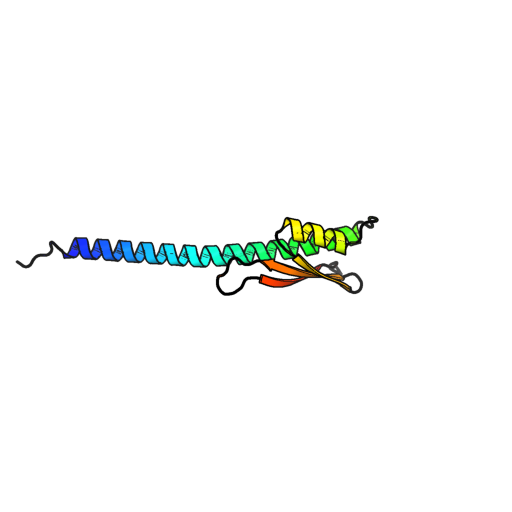6 -2.567 -15.007 1.00 82.00 79 SER A O 1
ATOM 535 N N . CYS A 1 80 ? 3.097 -3.378 -16.935 1.00 81.38 80 CYS A N 1
ATOM 536 C CA . CYS A 1 80 ? 4.076 -2.332 -17.171 1.00 81.38 80 CYS A CA 1
ATOM 537 C C . CYS A 1 80 ? 4.146 -2.102 -18.675 1.00 81.38 80 CYS A C 1
ATOM 539 O O . CYS A 1 80 ? 4.405 -3.039 -19.430 1.00 81.38 80 CYS A O 1
ATOM 541 N N . ALA A 1 81 ? 3.841 -0.880 -19.093 1.00 81.19 81 ALA A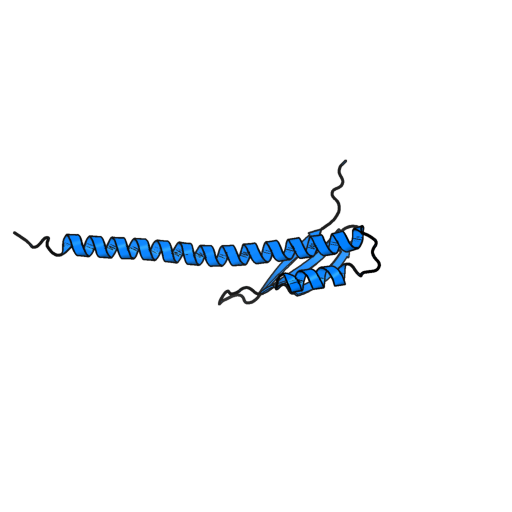 N 1
ATOM 542 C CA . ALA A 1 81 ? 3.853 -0.462 -20.482 1.00 81.19 81 ALA A CA 1
ATOM 543 C C . ALA A 1 81 ? 4.604 0.865 -20.599 1.00 81.19 81 ALA A C 1
ATOM 545 O O . ALA A 1 81 ? 4.427 1.763 -19.775 1.00 81.19 81 ALA A O 1
ATOM 546 N N . VAL A 1 82 ? 5.436 0.973 -21.630 1.00 78.50 82 VAL A N 1
ATOM 547 C CA . VAL A 1 82 ? 6.110 2.217 -22.001 1.00 78.50 82 VAL A CA 1
ATOM 548 C C . VAL A 1 82 ? 5.294 2.840 -23.132 1.00 78.50 82 VAL A C 1
ATOM 550 O O . VAL A 1 82 ? 5.188 2.266 -24.214 1.00 78.50 82 VAL A O 1
ATOM 553 N N . GLU A 1 83 ? 4.661 3.977 -22.858 1.00 78.81 83 GLU A N 1
ATOM 554 C CA . GLU A 1 83 ? 3.853 4.746 -23.805 1.00 78.81 83 GLU A CA 1
ATOM 555 C C . GLU A 1 83 ? 4.614 6.033 -24.169 1.00 78.81 83 GLU A C 1
ATOM 557 O O . GLU A 1 83 ? 4.467 7.063 -23.514 1.00 78.81 83 GLU A O 1
ATOM 562 N N . GLY A 1 84 ? 5.446 5.981 -25.215 1.00 76.69 84 GLY A N 1
ATOM 563 C CA . GLY A 1 84 ? 6.297 7.112 -25.607 1.00 76.69 84 GLY A CA 1
ATOM 564 C C . GLY A 1 84 ? 7.440 7.327 -24.611 1.00 76.69 84 GLY A C 1
ATOM 565 O O . GLY A 1 84 ? 8.268 6.437 -24.448 1.00 76.69 84 GLY A O 1
ATOM 566 N N . ASP A 1 85 ? 7.459 8.487 -23.949 1.00 69.38 85 ASP A N 1
ATOM 567 C CA . ASP A 1 85 ? 8.384 8.816 -22.845 1.00 69.38 85 ASP A CA 1
ATOM 568 C C . ASP A 1 85 ? 7.774 8.588 -21.450 1.00 69.38 85 ASP A C 1
ATOM 570 O O . ASP A 1 85 ? 8.406 8.836 -20.421 1.00 69.38 85 ASP A O 1
ATOM 574 N N . ASP A 1 86 ? 6.529 8.115 -21.395 1.00 67.44 86 ASP A N 1
ATOM 575 C CA . ASP A 1 86 ? 5.827 7.850 -20.151 1.00 67.44 86 ASP A CA 1
ATOM 576 C C . ASP A 1 86 ? 5.839 6.359 -19.818 1.00 67.44 86 ASP A C 1
ATOM 578 O O . ASP A 1 86 ? 5.505 5.507 -20.644 1.00 67.44 86 ASP A O 1
ATOM 582 N N . ILE A 1 87 ? 6.134 6.034 -18.562 1.00 70.62 87 ILE A N 1
ATOM 583 C CA . ILE A 1 87 ? 6.009 4.669 -18.058 1.00 70.62 87 ILE A CA 1
ATOM 584 C C . ILE A 1 87 ? 4.719 4.561 -17.266 1.00 70.62 87 ILE A C 1
ATOM 586 O O . ILE A 1 87 ? 4.508 5.241 -16.257 1.00 70.62 87 ILE A O 1
ATOM 590 N N . VAL A 1 88 ? 3.847 3.674 -17.729 1.00 75.69 88 VAL A N 1
ATOM 591 C CA . VAL A 1 88 ? 2.587 3.346 -17.081 1.00 75.69 88 VAL A CA 1
ATOM 592 C C . VAL A 1 88 ? 2.741 2.00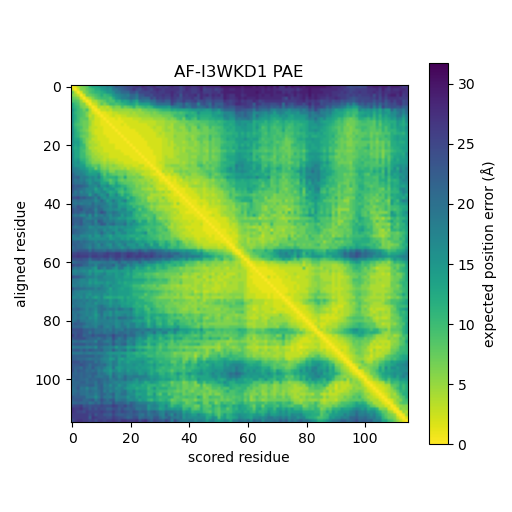2 -16.388 1.00 75.69 88 VAL A C 1
ATOM 594 O O . VAL A 1 88 ? 2.953 0.971 -17.029 1.00 75.69 88 VAL A O 1
ATOM 597 N N . VAL A 1 89 ? 2.577 2.001 -15.070 1.00 76.19 89 VAL A N 1
ATOM 598 C CA . VAL A 1 89 ? 2.575 0.785 -14.258 1.00 76.19 89 VAL A CA 1
ATOM 599 C C . VAL A 1 89 ? 1.226 0.613 -13.576 1.00 76.19 89 VAL A C 1
ATOM 601 O O . VAL A 1 89 ? 0.638 1.560 -13.048 1.00 76.19 89 VAL A O 1
ATOM 604 N N . THR A 1 90 ? 0.722 -0.615 -13.579 1.00 77.56 90 THR A N 1
ATOM 605 C CA . THR A 1 90 ? -0.410 -1.006 -12.739 1.00 77.56 90 THR A CA 1
ATOM 606 C C . THR A 1 90 ? 0.119 -1.930 -11.667 1.00 77.56 90 THR A C 1
ATOM 608 O O . THR A 1 90 ? 0.658 -2.995 -11.975 1.00 77.56 90 THR A O 1
ATOM 611 N N . VAL A 1 91 ? -0.019 -1.517 -10.412 1.00 77.44 91 VAL A N 1
ATOM 612 C CA . VAL A 1 91 ? 0.335 -2.342 -9.262 1.00 77.44 91 VAL A CA 1
ATOM 613 C C . VAL A 1 91 ? -0.916 -2.700 -8.481 1.00 77.44 91 VAL A C 1
ATOM 615 O O . VAL A 1 91 ? -1.815 -1.878 -8.315 1.00 77.44 91 VAL A O 1
ATOM 618 N N . SER A 1 92 ? -0.984 -3.922 -7.977 1.00 76.88 92 SER A N 1
ATOM 619 C CA . SER A 1 92 ? -1.971 -4.331 -6.993 1.00 76.88 92 SER A CA 1
ATOM 620 C C . SER A 1 92 ? -1.332 -4.399 -5.617 1.00 76.88 92 SER A C 1
ATOM 622 O O . SER A 1 92 ? -0.270 -4.986 -5.432 1.00 76.88 92 SER A O 1
ATOM 624 N N . VAL A 1 93 ? -1.982 -3.783 -4.634 1.00 77.50 93 VAL A N 1
ATOM 625 C CA . VAL A 1 93 ? -1.546 -3.822 -3.237 1.00 77.50 93 VAL A CA 1
ATOM 626 C C . VAL A 1 93 ? -2.541 -4.674 -2.450 1.00 77.50 93 VAL A C 1
ATOM 628 O O . VAL A 1 93 ? -3.754 -4.445 -2.556 1.00 77.50 93 VAL A O 1
ATOM 631 N N . PRO A 1 94 ? -2.076 -5.675 -1.685 1.00 66.12 94 PRO A N 1
ATOM 632 C CA . PRO A 1 94 ? -2.919 -6.426 -0.778 1.00 66.12 94 PRO A CA 1
ATOM 633 C C . PRO A 1 94 ? -3.448 -5.494 0.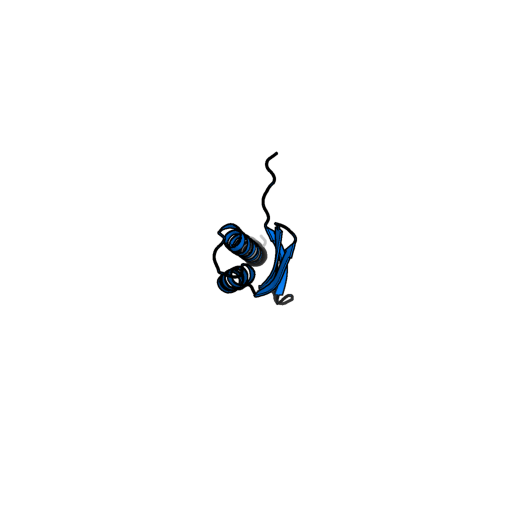314 1.00 66.12 94 PRO A C 1
ATOM 635 O O . PRO A 1 94 ? -2.702 -4.757 0.958 1.00 66.12 94 PRO A O 1
ATOM 638 N N . LEU A 1 95 ? -4.761 -5.518 0.519 1.00 64.75 95 LEU A N 1
ATOM 639 C CA . LEU A 1 95 ? -5.413 -4.787 1.597 1.00 64.75 95 LEU A CA 1
ATOM 640 C C . LEU A 1 95 ? -5.819 -5.780 2.680 1.00 64.75 95 LEU A C 1
ATOM 642 O O . LEU A 1 95 ? -6.490 -6.772 2.405 1.00 64.75 95 LEU A O 1
ATOM 646 N N . CYS A 1 96 ? -5.481 -5.472 3.930 1.00 61.62 96 CYS A N 1
ATOM 647 C CA . CYS A 1 96 ? -6.016 -6.174 5.096 1.00 61.62 96 CYS A CA 1
ATOM 648 C C . CYS A 1 96 ? -7.438 -5.687 5.419 1.00 61.62 96 CYS A C 1
ATOM 650 O O . CYS A 1 96 ? -7.709 -5.233 6.529 1.00 61.62 96 CYS A O 1
ATOM 652 N N . LEU A 1 97 ? -8.349 -5.727 4.442 1.00 62.09 97 LEU A N 1
ATOM 653 C CA . LEU A 1 97 ? -9.766 -5.442 4.659 1.00 62.09 97 LEU A CA 1
ATOM 654 C C . LEU A 1 97 ? -10.577 -6.737 4.528 1.00 62.09 97 LEU A C 1
ATOM 656 O O . LEU A 1 97 ? -10.390 -7.469 3.556 1.00 62.09 97 LEU A O 1
ATOM 660 N N . PRO A 1 98 ? -11.535 -7.002 5.435 1.00 58.66 98 PRO A N 1
ATOM 661 C CA . PRO A 1 98 ? -12.335 -8.229 5.401 1.00 58.66 98 PRO A CA 1
ATOM 662 C C . PRO A 1 98 ? -13.184 -8.371 4.126 1.00 58.66 98 PRO A C 1
ATOM 664 O O . PRO A 1 98 ? -13.563 -9.479 3.765 1.00 58.66 98 PRO A O 1
ATOM 667 N N . PHE A 1 99 ? -13.459 -7.265 3.425 1.00 67.06 99 PHE A N 1
ATOM 668 C CA . PHE A 1 99 ? -14.283 -7.238 2.210 1.00 67.06 99 PHE A CA 1
ATOM 669 C C . PHE A 1 99 ? -13.476 -7.074 0.912 1.00 67.06 99 PHE A C 1
ATOM 671 O O . PHE A 1 99 ? -14.042 -7.189 -0.171 1.00 67.06 99 PHE A O 1
ATOM 678 N N . MET A 1 100 ? -12.179 -6.759 0.988 1.00 60.97 100 MET A N 1
ATOM 679 C CA . MET A 1 100 ? -11.360 -6.450 -0.188 1.00 60.97 100 MET A CA 1
ATOM 680 C C . MET A 1 100 ? -9.917 -6.888 0.058 1.00 60.97 100 MET A C 1
ATOM 682 O O . MET A 1 100 ? -9.204 -6.265 0.837 1.00 60.97 100 MET A O 1
ATOM 686 N N . SER A 1 101 ? -9.486 -7.953 -0.621 1.00 64.81 101 SER A N 1
ATOM 687 C CA . SER A 1 101 ? -8.155 -8.545 -0.433 1.00 64.81 101 SER A CA 1
ATOM 688 C C . SER A 1 101 ? -7.049 -7.829 -1.206 1.00 64.81 101 SER A C 1
ATOM 690 O O . SER A 1 101 ? -5.882 -7.937 -0.846 1.00 64.81 101 SER A O 1
ATOM 692 N N . ARG A 1 102 ? -7.389 -7.130 -2.295 1.00 68.12 102 ARG A N 1
ATOM 693 C CA . ARG A 1 102 ? -6.444 -6.417 -3.167 1.00 68.12 102 ARG A CA 1
ATOM 694 C C . ARG A 1 102 ? -7.107 -5.185 -3.776 1.00 68.12 102 ARG A C 1
ATOM 696 O O . ARG A 1 102 ? -8.291 -5.232 -4.103 1.00 68.12 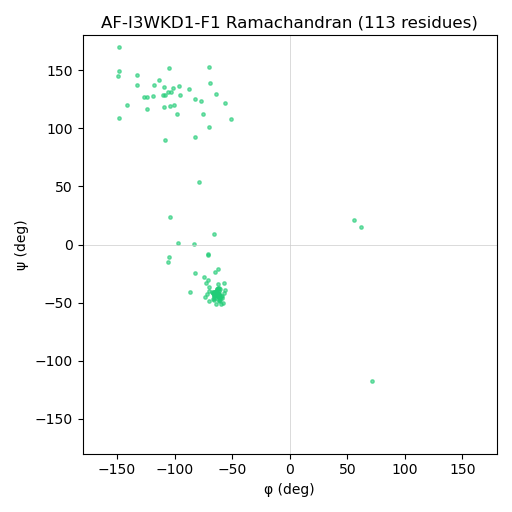102 ARG A O 1
ATOM 703 N N . VAL A 1 103 ? -6.337 -4.115 -3.957 1.00 73.81 103 VAL A N 1
ATOM 704 C CA . VAL A 1 103 ? -6.713 -2.955 -4.778 1.00 73.81 103 VAL A CA 1
ATOM 705 C C . VAL A 1 103 ? -5.649 -2.736 -5.839 1.00 73.81 103 VAL A C 1
ATOM 707 O O . VAL A 1 103 ? -4.467 -2.627 -5.524 1.00 73.81 103 VAL A O 1
ATOM 710 N N . SER A 1 104 ? -6.083 -2.666 -7.094 1.00 73.75 104 SER A N 1
ATOM 711 C CA . SER A 1 104 ? -5.255 -2.254 -8.224 1.00 73.75 104 SER A CA 1
ATOM 712 C C . SER A 1 104 ? -5.198 -0.728 -8.287 1.00 73.75 104 SER A C 1
ATOM 714 O O . SER A 1 104 ? -6.242 -0.074 -8.370 1.00 73.75 104 SER A O 1
ATOM 716 N N . GLN A 1 105 ? -4.000 -0.154 -8.294 1.00 74.00 105 GLN A N 1
ATOM 717 C CA . GLN A 1 105 ? -3.780 1.252 -8.595 1.00 74.00 105 GLN A CA 1
ATOM 718 C C . GLN A 1 105 ? -2.900 1.384 -9.839 1.00 74.00 105 GLN A C 1
ATOM 720 O O . GLN A 1 105 ? -1.808 0.823 -9.926 1.00 74.00 105 GLN A O 1
ATOM 725 N N . ARG A 1 106 ? -3.378 2.171 -10.802 1.00 74.00 106 ARG A N 1
ATOM 726 C CA . ARG A 1 106 ? -2.588 2.608 -11.952 1.00 74.00 106 ARG A CA 1
ATOM 727 C C . ARG A 1 106 ? -1.835 3.883 -11.580 1.00 74.00 106 ARG A C 1
ATOM 729 O O . ARG A 1 106 ? -2.429 4.799 -11.007 1.00 74.00 106 ARG A O 1
ATOM 736 N N . SER A 1 107 ? -0.550 3.939 -11.904 1.00 74.88 107 SER A N 1
ATOM 737 C CA . SER A 1 107 ? 0.279 5.138 -11.784 1.00 74.88 107 SER A CA 1
ATOM 738 C C . SER A 1 107 ? 1.079 5.343 -13.071 1.00 74.88 107 SER A C 1
ATOM 740 O O . SER A 1 107 ? 1.438 4.383 -13.756 1.00 74.88 107 SER A O 1
ATOM 742 N N . ARG A 1 108 ? 1.300 6.605 -13.435 1.00 70.94 108 ARG A N 1
ATOM 743 C CA . ARG A 1 108 ? 2.034 7.012 -14.637 1.00 70.94 108 ARG A CA 1
ATOM 744 C C . ARG A 1 108 ? 3.127 7.972 -14.208 1.00 70.94 108 ARG A C 1
ATOM 746 O O . ARG A 1 108 ? 2.834 8.950 -13.525 1.00 70.94 108 ARG A O 1
ATOM 753 N N . ALA A 1 109 ? 4.356 7.680 -14.603 1.00 73.38 109 ALA A N 1
ATOM 754 C CA . ALA A 1 109 ? 5.501 8.537 -14.363 1.00 73.38 109 ALA A CA 1
ATOM 755 C C . ALA A 1 109 ? 6.158 8.856 -15.706 1.00 73.38 109 ALA A C 1
ATOM 757 O O . ALA A 1 109 ? 6.648 7.961 -16.394 1.00 73.38 109 ALA A O 1
ATOM 758 N N . GLY A 1 110 ? 6.155 10.136 -16.059 1.00 65.94 110 GLY A N 1
ATOM 759 C CA . GLY A 1 110 ? 6.873 10.672 -17.204 1.00 65.94 110 GLY A CA 1
ATOM 760 C C . GLY A 1 110 ? 7.335 12.101 -16.936 1.00 65.94 110 GLY A C 1
ATOM 761 O O . GLY A 1 110 ? 7.000 12.677 -15.894 1.00 65.94 110 GLY A O 1
ATOM 762 N N . PRO A 1 111 ? 8.177 12.644 -17.821 1.00 62.88 111 PRO A N 1
ATOM 763 C CA . PRO A 1 111 ? 8.842 13.919 -17.617 1.00 62.88 111 PRO A CA 1
ATOM 764 C C . PRO A 1 111 ? 7.827 15.064 -17.684 1.00 62.88 111 PRO A C 1
ATOM 766 O O . PRO A 1 111 ? 6.939 15.076 -18.534 1.00 62.88 111 PRO A O 1
ATOM 769 N N . ILE A 1 112 ? 7.963 16.045 -16.787 1.00 71.38 112 ILE A N 1
ATOM 770 C CA . ILE A 1 112 ? 7.229 17.303 -16.928 1.00 71.38 112 ILE A CA 1
ATOM 771 C C . ILE A 1 112 ? 7.920 18.141 -18.007 1.00 71.38 112 ILE A C 1
ATOM 773 O O . ILE A 1 112 ? 9.115 18.423 -17.911 1.00 71.38 112 ILE A O 1
ATOM 777 N N . SER A 1 113 ? 7.179 18.534 -19.039 1.00 67.81 113 SER A N 1
ATOM 778 C CA . SER A 1 113 ? 7.629 19.575 -19.959 1.00 67.81 113 SER A CA 1
ATOM 779 C C . SER A 1 113 ? 7.589 20.902 -19.203 1.00 67.81 113 SER A C 1
ATOM 781 O O . SER A 1 113 ? 6.516 21.456 -18.976 1.00 67.81 113 SER A O 1
ATOM 783 N N . CYS A 1 114 ? 8.741 21.377 -18.732 1.00 66.94 114 CYS A N 1
ATOM 784 C CA . CYS A 1 114 ? 8.880 22.759 -18.282 1.00 66.94 114 CYS A CA 1
ATOM 785 C C . CYS A 1 114 ? 9.124 23.624 -19.520 1.00 66.94 114 CYS A C 1
ATOM 787 O O . CYS A 1 114 ? 10.268 23.759 -19.955 1.00 66.94 114 CYS A O 1
ATOM 789 N N . GLU A 1 115 ? 8.050 24.156 -20.091 1.00 55.62 115 GLU A N 1
ATOM 790 C CA . GLU A 1 115 ? 8.082 25.221 -21.100 1.00 55.62 115 GLU A CA 1
ATOM 791 C C . GLU A 1 115 ? 7.685 26.571 -20.496 1.00 55.62 115 GLU A C 1
ATOM 793 O O . GLU A 1 115 ? 6.809 26.596 -19.599 1.00 55.62 115 GLU A O 1
#

Radius of gyration: 24.07 Å; Cα contacts (8 Å, |Δi|>4): 140; chains: 1; bounding box: 56×34×75 Å

Solvent-accessible surface area (backbone atoms only — not comparable to full-atom values): 6325 Å² total; per-residue (Å²): 141,76,85,63,85,56,53,63,58,52,50,51,52,51,49,51,52,49,52,51,50,50,51,52,50,51,51,54,53,46,54,52,50,53,54,51,49,50,45,50,53,27,41,52,51,15,28,51,46,20,36,49,33,55,75,64,70,50,100,55,59,28,61,61,45,18,38,50,43,13,52,76,48,66,22,45,63,75,46,69,50,76,62,88,80,30,36,38,33,31,30,32,26,68,39,100,42,100,89,42,61,61,47,79,44,77,39,74,29,56,82,79,86,87,124

Nearest PDB structures (foldseek):
  3qcm-assembly2_B  TM=7.695E-01  e=3.779E-01  Homo sapiens
  4l1n-assembly1_A  TM=7.694E-01  e=4.558E-01  Clostridium novyi NT
  2i3u-assembly1_A  TM=7.960E-01  e=8.002E-01  Homo sapiens
  8t6g-assembly2_B  TM=7.862E-01  e=1.094E+00  Homo sapiens
  7r75-assembly1_A  TM=7.877E-01  e=1.165E+00  Homo sapiens

InterPro domains:
  IPR021202 Apoptosis inhibitor Rv3654c-like [TIGR03816] (4-111)
  IPR028087 Putative Flp pilus-assembly TadG-like, N-terminal [PF13400] (6-53)

Mean predicted aligned error: 10.83 Å

Sequence (115 aa):
MQSDEGSGTMACVMLIALAAALIATVASVGGALLCRSRARSAADATALSAASAYWSGGASDPCAVGRRAAAENDAQLESCAVEGDDIVVTVSVPLCLPFMSRVSQRSRAGPISCE